Protein AF-A0A5S9PVF8-F1 (afdb_monomer_lite)

Structure (mmCIF, N/CA/C/O backbone):
data_AF-A0A5S9PVF8-F1
#
_entry.id   AF-A0A5S9PVF8-F1
#
loop_
_atom_site.group_PDB
_atom_site.id
_atom_site.type_symbol
_atom_site.label_atom_id
_atom_site.label_alt_id
_atom_site.label_comp_id
_atom_site.label_asym_id
_atom_site.label_entity_id
_atom_site.label_seq_id
_atom_site.pdbx_PDB_ins_code
_atom_site.Cartn_x
_atom_site.Cartn_y
_atom_site.Cartn_z
_atom_site.occupancy
_atom_site.B_iso_or_equiv
_atom_site.auth_seq_id
_atom_site.auth_comp_id
_atom_site.auth_asym_id
_atom_site.auth_atom_id
_atom_site.pdbx_PDB_model_num
ATOM 1 N N . MET A 1 1 ? 5.497 1.275 17.920 1.00 50.91 1 MET A N 1
ATOM 2 C CA . MET A 1 1 ? 6.928 1.281 17.559 1.00 50.91 1 MET A CA 1
ATOM 3 C C . MET A 1 1 ? 7.392 -0.156 17.314 1.00 50.91 1 MET A C 1
ATOM 5 O O . MET A 1 1 ? 8.267 -0.646 17.997 1.00 50.91 1 MET A O 1
ATOM 9 N N . ASP A 1 2 ? 6.759 -0.833 16.354 1.00 61.28 2 ASP A N 1
ATOM 10 C CA . ASP A 1 2 ? 6.980 -2.268 16.042 1.00 61.28 2 ASP A CA 1
ATOM 11 C C . ASP A 1 2 ? 6.635 -2.546 14.566 1.00 61.28 2 ASP A C 1
ATOM 13 O O . ASP A 1 2 ? 7.257 -3.345 13.877 1.00 61.28 2 ASP A O 1
ATOM 17 N N . PHE A 1 3 ? 5.685 -1.766 14.044 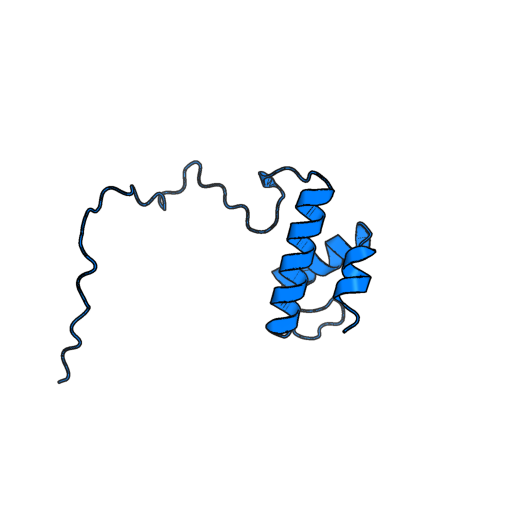1.00 59.09 3 PHE A N 1
ATOM 18 C CA . PHE A 1 3 ? 5.221 -1.841 12.667 1.00 59.09 3 PHE A CA 1
ATOM 19 C C . PHE A 1 3 ? 6.340 -1.662 11.625 1.00 59.09 3 PHE A C 1
ATOM 21 O O . PHE A 1 3 ? 6.446 -2.473 10.718 1.00 59.09 3 PHE A O 1
ATOM 28 N N . GLU A 1 4 ? 7.232 -0.677 11.779 1.00 62.88 4 GLU A N 1
ATOM 29 C CA . GLU A 1 4 ? 8.352 -0.446 10.845 1.00 62.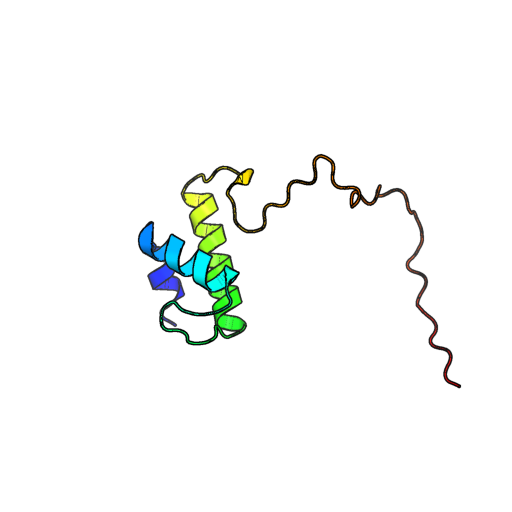88 4 GLU A CA 1
ATOM 30 C C . GLU A 1 4 ? 9.347 -1.617 10.781 1.00 62.88 4 GLU A C 1
ATOM 32 O O . GLU A 1 4 ? 9.887 -1.920 9.717 1.00 62.88 4 GLU A O 1
ATOM 37 N N . GLN A 1 5 ? 9.565 -2.328 11.892 1.00 64.44 5 GLN A N 1
ATOM 38 C CA . GLN A 1 5 ? 10.423 -3.516 11.896 1.00 64.44 5 GLN A CA 1
ATOM 39 C C . GLN A 1 5 ? 9.721 -4.734 11.292 1.00 64.44 5 GLN A C 1
ATOM 41 O O . GLN A 1 5 ? 10.355 -5.500 10.567 1.00 64.44 5 GLN A O 1
ATOM 46 N N . MET A 1 6 ? 8.411 -4.877 11.511 1.00 64.50 6 MET A N 1
ATOM 47 C CA . MET A 1 6 ? 7.603 -5.877 10.806 1.00 64.50 6 MET A CA 1
ATOM 48 C C . MET A 1 6 ? 7.608 -5.634 9.292 1.00 64.50 6 MET A C 1
ATOM 50 O O . MET A 1 6 ? 7.703 -6.582 8.520 1.00 64.50 6 ME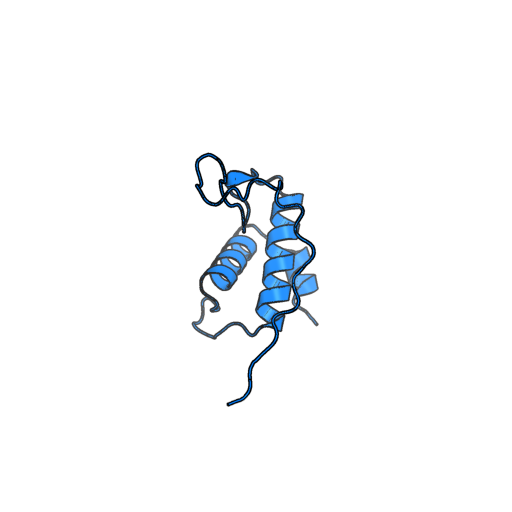T A O 1
ATOM 54 N N . ILE A 1 7 ? 7.568 -4.368 8.868 1.00 62.03 7 ILE A N 1
ATOM 55 C CA . ILE A 1 7 ? 7.669 -3.964 7.460 1.00 62.03 7 ILE A CA 1
ATOM 56 C C . ILE A 1 7 ? 9.032 -4.362 6.874 1.00 62.03 7 ILE A C 1
ATOM 58 O O . ILE A 1 7 ? 9.102 -4.856 5.753 1.00 62.03 7 ILE A O 1
ATOM 62 N N . ALA A 1 8 ? 10.128 -4.217 7.621 1.00 65.94 8 ALA A N 1
ATOM 63 C CA . ALA A 1 8 ? 11.451 -4.637 7.150 1.00 65.94 8 ALA A CA 1
ATOM 64 C C . ALA A 1 8 ? 11.559 -6.159 6.905 1.00 65.94 8 ALA A C 1
ATOM 66 O O . ALA A 1 8 ? 12.391 -6.593 6.106 1.00 65.94 8 ALA A O 1
ATOM 67 N N . GLN A 1 9 ? 10.708 -6.956 7.561 1.00 69.69 9 GLN A N 1
ATOM 68 C CA . GLN A 1 9 ? 10.597 -8.409 7.394 1.00 69.69 9 GLN A CA 1
ATOM 69 C C . GLN A 1 9 ? 9.374 -8.832 6.563 1.00 69.69 9 GLN A C 1
ATOM 71 O O . GLN A 1 9 ? 8.969 -9.990 6.632 1.00 69.69 9 GLN A O 1
ATOM 76 N N . LEU A 1 10 ? 8.784 -7.913 5.787 1.00 74.25 10 LEU A N 1
ATOM 77 C CA . LEU A 1 10 ? 7.643 -8.201 4.919 1.00 74.25 10 LEU A CA 1
ATOM 78 C C . LEU A 1 10 ? 7.934 -9.381 3.987 1.00 74.25 10 LEU A C 1
ATOM 80 O O . LEU A 1 10 ? 8.764 -9.282 3.083 1.00 74.25 10 LEU A O 1
ATOM 84 N N . ASP A 1 11 ? 7.209 -10.473 4.197 1.00 84.31 11 ASP A N 1
ATOM 85 C CA . ASP A 1 11 ? 7.032 -11.529 3.213 1.00 84.31 11 ASP A CA 1
ATOM 86 C C . ASP A 1 11 ? 5.853 -11.191 2.286 1.00 84.31 11 ASP A C 1
ATOM 88 O O . ASP A 1 11 ? 5.017 -10.330 2.590 1.00 84.31 11 ASP A O 1
ATOM 92 N N . ASP A 1 12 ? 5.752 -11.889 1.155 1.00 88.62 12 ASP A N 1
ATOM 93 C CA . ASP A 1 12 ? 4.685 -11.680 0.170 1.00 88.62 12 ASP A CA 1
ATOM 94 C C . ASP A 1 12 ? 3.289 -11.755 0.805 1.00 88.62 12 ASP A C 1
ATOM 96 O O . ASP A 1 12 ? 2.397 -10.980 0.455 1.00 88.62 12 ASP A O 1
ATOM 100 N N . ALA A 1 13 ? 3.082 -12.646 1.782 1.00 89.06 13 ALA A N 1
ATOM 101 C CA . ALA A 1 13 ? 1.789 -12.782 2.444 1.00 89.06 13 ALA A CA 1
ATOM 102 C C . ALA A 1 13 ? 1.453 -11.566 3.319 1.00 89.06 13 ALA A C 1
ATOM 104 O O . ALA A 1 13 ? 0.301 -11.118 3.326 1.00 89.06 13 ALA A O 1
ATOM 105 N N . ALA A 1 14 ? 2.422 -11.016 4.056 1.00 87.12 14 ALA A N 1
ATOM 106 C CA . ALA A 1 14 ? 2.224 -9.779 4.800 1.00 87.12 14 ALA A CA 1
ATOM 107 C C . ALA A 1 14 ? 1.973 -8.589 3.860 1.00 87.12 14 ALA A C 1
ATOM 109 O O . ALA A 1 14 ? 1.072 -7.796 4.140 1.00 87.12 14 ALA A O 1
ATOM 110 N N . TYR A 1 15 ? 2.661 -8.509 2.716 1.00 90.62 15 TYR A N 1
ATOM 111 C CA . TYR A 1 15 ? 2.439 -7.454 1.720 1.00 90.62 15 TYR A CA 1
ATOM 112 C C . TYR A 1 15 ? 0.998 -7.474 1.207 1.00 90.62 15 TYR A C 1
ATOM 114 O O . TYR A 1 15 ? 0.305 -6.457 1.263 1.00 90.62 15 TYR A O 1
ATOM 122 N N . GLN A 1 16 ? 0.499 -8.647 0.808 1.00 90.94 16 GLN A N 1
ATOM 123 C CA . GLN A 1 16 ? -0.871 -8.799 0.310 1.00 90.94 16 GLN A CA 1
ATOM 124 C C . GLN A 1 16 ? -1.919 -8.412 1.363 1.00 90.94 16 GLN A C 1
ATOM 126 O O . GLN A 1 16 ? -2.938 -7.793 1.048 1.00 90.94 16 GLN A O 1
ATOM 131 N N . ARG A 1 17 ? -1.672 -8.738 2.638 1.00 90.62 17 ARG A N 1
ATOM 132 C CA . ARG A 1 17 ? -2.555 -8.349 3.748 1.00 90.62 17 ARG A CA 1
ATOM 133 C C . ARG A 1 17 ? -2.557 -6.837 3.966 1.00 90.62 17 ARG A C 1
ATOM 135 O O . ARG A 1 17 ? -3.632 -6.274 4.156 1.00 90.62 17 ARG A O 1
ATOM 142 N N . LEU A 1 18 ? -1.389 -6.193 3.926 1.00 90.25 18 LEU A N 1
ATOM 143 C CA . LEU A 1 18 ? -1.263 -4.740 4.070 1.00 90.25 18 LEU A CA 1
ATOM 144 C C . LEU A 1 18 ? -1.931 -4.002 2.913 1.00 90.25 18 LEU A C 1
ATOM 146 O O . LEU A 1 18 ? -2.747 -3.116 3.159 1.00 90.25 18 LEU A O 1
ATOM 150 N N . LYS A 1 19 ? -1.655 -4.409 1.669 1.00 91.44 19 LYS A N 1
ATOM 151 C CA . LYS A 1 19 ? -2.276 -3.838 0.467 1.00 91.44 19 LYS A CA 1
ATOM 152 C C . LYS A 1 19 ? -3.798 -3.881 0.569 1.00 91.44 19 LYS A C 1
ATOM 154 O O . LYS A 1 19 ? -4.457 -2.845 0.503 1.00 91.44 19 LYS A O 1
ATOM 159 N N . ARG A 1 20 ? -4.352 -5.054 0.887 1.00 93.00 20 ARG A N 1
ATOM 160 C CA . ARG A 1 20 ? -5.799 -5.231 1.063 1.00 93.00 20 ARG A CA 1
ATOM 161 C C . ARG A 1 20 ? -6.374 -4.390 2.203 1.00 93.00 20 ARG A C 1
ATOM 163 O O . ARG A 1 20 ? -7.474 -3.853 2.082 1.00 93.00 20 ARG A O 1
ATOM 170 N N . ALA A 1 21 ? -5.651 -4.273 3.315 1.00 93.00 21 ALA A N 1
ATOM 171 C CA . ALA A 1 21 ? -6.098 -3.474 4.448 1.00 93.00 21 ALA A CA 1
ATOM 172 C C . ALA A 1 21 ? -6.159 -1.975 4.115 1.00 93.00 21 ALA A C 1
ATOM 174 O O . ALA A 1 21 ? -7.090 -1.294 4.544 1.00 93.00 21 ALA A O 1
ATOM 175 N N . VAL A 1 22 ? -5.215 -1.473 3.313 1.00 92.31 22 VAL A N 1
ATOM 176 C CA . VAL A 1 22 ? -5.186 -0.083 2.832 1.00 92.31 22 VAL A CA 1
ATOM 177 C C . VAL A 1 22 ? -6.300 0.192 1.817 1.00 92.31 22 VAL A C 1
ATOM 179 O O . VAL A 1 22 ? -6.934 1.244 1.898 1.00 92.31 22 VAL A O 1
ATOM 182 N N . GLU A 1 23 ? -6.576 -0.746 0.908 1.00 91.31 23 GLU A N 1
ATOM 183 C CA . GLU A 1 23 ? -7.660 -0.646 -0.084 1.00 91.31 23 GLU A CA 1
ATOM 184 C C . GLU A 1 23 ? -9.047 -0.588 0.575 1.00 91.31 23 GLU A C 1
ATOM 186 O O . GLU A 1 23 ? -9.892 0.221 0.194 1.00 91.31 23 GLU A O 1
ATOM 191 N N . ILE A 1 24 ? -9.281 -1.432 1.586 1.00 93.50 24 ILE A N 1
ATOM 192 C CA . ILE A 1 24 ? -10.582 -1.555 2.267 1.00 93.50 24 ILE A CA 1
ATOM 193 C C . ILE A 1 24 ? -10.703 -0.575 3.451 1.00 93.50 24 ILE A C 1
ATOM 195 O O . ILE A 1 24 ? -11.806 -0.272 3.909 1.00 93.50 24 ILE A O 1
ATOM 199 N N . GLY A 1 25 ? -9.579 -0.088 3.980 1.00 92.38 25 GLY A N 1
ATOM 200 C CA . GLY A 1 25 ? -9.521 0.710 5.209 1.00 92.38 25 GLY A CA 1
ATOM 201 C C . GLY A 1 25 ? -9.779 -0.101 6.485 1.00 92.38 25 GLY A C 1
ATOM 202 O O . GLY A 1 25 ? -10.162 0.466 7.512 1.00 92.38 25 GLY A O 1
ATOM 203 N N . LYS A 1 26 ? -9.613 -1.430 6.436 1.00 94.00 26 LYS A N 1
ATOM 204 C CA . LYS A 1 26 ? -9.853 -2.344 7.563 1.00 94.00 26 LYS A CA 1
ATOM 205 C C . LYS A 1 26 ? -8.819 -3.459 7.615 1.00 94.00 26 LYS A C 1
ATOM 207 O O . LYS A 1 26 ? -8.449 -4.019 6.589 1.00 94.00 26 LYS A O 1
ATOM 212 N N . TRP A 1 27 ? -8.419 -3.831 8.823 1.00 91.31 27 TRP A N 1
ATOM 213 C CA . TRP A 1 27 ? -7.617 -5.016 9.083 1.00 91.31 27 TRP A CA 1
ATOM 214 C C . TRP A 1 27 ? -8.393 -6.298 8.724 1.00 91.31 27 TRP A C 1
ATOM 216 O O . TRP A 1 27 ? -9.627 -6.293 8.735 1.00 91.31 27 TRP A O 1
ATOM 226 N N . PRO A 1 28 ? -7.703 -7.425 8.461 1.00 85.75 28 PRO A N 1
ATOM 227 C CA . PRO A 1 28 ? -8.346 -8.712 8.174 1.00 85.75 28 PRO A CA 1
ATOM 228 C C . PRO A 1 28 ? -9.286 -9.205 9.280 1.00 85.75 28 PRO A C 1
ATOM 230 O O . PRO A 1 28 ? -10.178 -10.004 9.016 1.00 85.75 28 PRO A O 1
ATOM 233 N N . ASP A 1 29 ? -9.097 -8.730 10.512 1.00 90.25 29 ASP A N 1
ATOM 234 C CA . ASP A 1 29 ? -9.955 -9.058 11.649 1.00 90.25 29 ASP A CA 1
ATOM 235 C C . ASP A 1 29 ? -11.199 -8.151 11.761 1.00 90.25 29 ASP A C 1
ATOM 237 O O . ASP A 1 29 ? -12.014 -8.316 12.664 1.00 90.25 29 ASP A O 1
ATOM 241 N N . GLY A 1 30 ? -11.363 -7.199 10.838 1.00 90.00 30 GLY A N 1
ATOM 242 C CA . GLY A 1 30 ? -12.514 -6.303 10.749 1.00 90.00 30 GLY A CA 1
ATOM 243 C C . GLY A 1 30 ? -12.347 -4.961 11.463 1.00 90.00 30 GLY A C 1
ATOM 244 O O . GLY A 1 30 ? -13.212 -4.093 11.306 1.00 90.00 30 GLY A O 1
ATOM 245 N N . ARG A 1 31 ? -11.249 -4.740 12.201 1.00 93.06 31 ARG A N 1
ATOM 246 C CA . ARG A 1 31 ? -10.956 -3.433 12.815 1.00 93.06 31 ARG A CA 1
ATOM 247 C C . ARG A 1 31 ? -10.682 -2.376 11.752 1.00 93.06 31 ARG A C 1
ATOM 249 O O . ARG A 1 31 ? -10.028 -2.649 10.752 1.00 93.06 31 ARG A O 1
ATOM 256 N N . VAL A 1 32 ? -11.145 -1.153 11.989 1.00 94.00 32 VAL A N 1
ATOM 257 C CA . VAL A 1 32 ? -10.864 -0.005 11.113 1.00 94.00 32 VAL A CA 1
ATOM 258 C C . VAL A 1 32 ? -9.395 0.397 11.247 1.00 94.00 32 VAL A C 1
ATOM 260 O O . VAL A 1 32 ? -8.865 0.424 12.359 1.00 94.00 32 VAL A O 1
ATOM 263 N N . LEU A 1 33 ? -8.745 0.708 10.125 1.00 91.69 33 LEU A N 1
ATOM 264 C CA . LEU A 1 33 ? -7.413 1.309 10.132 1.00 91.69 33 LEU A CA 1
ATOM 265 C C . LEU A 1 33 ? -7.502 2.760 10.612 1.00 91.69 33 LEU A C 1
ATOM 267 O O . LEU A 1 33 ? -8.281 3.544 10.066 1.00 91.69 33 LEU A O 1
ATOM 271 N N . SER A 1 34 ? -6.675 3.144 11.585 1.00 93.88 34 SER A N 1
ATOM 272 C CA . SER A 1 34 ? -6.488 4.568 11.883 1.00 93.88 34 SER A CA 1
ATOM 273 C C . SER A 1 34 ? -5.759 5.273 10.732 1.00 93.88 34 SER A C 1
ATOM 275 O O . SER A 1 34 ? -5.114 4.625 9.907 1.00 93.88 34 SER A O 1
ATOM 277 N N . ASN A 1 35 ? -5.827 6.606 10.682 1.00 91.81 35 ASN A N 1
ATOM 278 C CA . ASN A 1 35 ? -5.105 7.377 9.665 1.00 91.81 35 ASN A CA 1
ATOM 279 C C . ASN A 1 35 ? -3.590 7.144 9.736 1.00 91.81 35 ASN A C 1
ATOM 281 O O . ASN A 1 35 ? -2.998 6.820 8.712 1.00 91.81 35 ASN A O 1
ATOM 285 N N . ASP A 1 36 ? -2.987 7.193 10.928 1.00 90.69 36 ASP A N 1
ATOM 286 C CA . ASP A 1 36 ? -1.552 6.918 11.097 1.00 90.69 36 ASP A CA 1
ATOM 287 C C . ASP A 1 36 ? -1.181 5.496 10.649 1.00 90.69 36 ASP A C 1
ATOM 289 O O . ASP A 1 36 ? -0.169 5.277 9.986 1.00 90.69 36 ASP A O 1
ATOM 293 N N . GLN A 1 37 ? -2.028 4.509 10.967 1.00 89.88 37 GLN A N 1
ATOM 294 C CA . GLN A 1 37 ? -1.823 3.127 10.530 1.00 89.88 37 GLN A CA 1
ATOM 295 C C . GLN A 1 37 ? -1.928 2.994 9.014 1.00 89.88 37 GLN A C 1
ATOM 297 O O . GLN A 1 37 ? -1.164 2.244 8.411 1.00 89.88 37 GLN A O 1
ATOM 302 N N . ARG A 1 38 ? -2.869 3.707 8.393 1.00 90.25 38 ARG A N 1
ATOM 303 C CA . ARG A 1 38 ? -3.050 3.728 6.942 1.00 90.25 38 ARG A CA 1
ATOM 304 C C . ARG A 1 38 ? -1.858 4.345 6.242 1.00 90.25 38 ARG A C 1
ATOM 306 O O . ARG A 1 38 ? -1.393 3.765 5.267 1.00 90.25 38 ARG A O 1
ATOM 313 N N . GLU A 1 39 ? -1.357 5.461 6.746 1.00 91.44 39 GLU A N 1
ATOM 314 C CA . GLU A 1 39 ? -0.174 6.117 6.201 1.00 91.44 39 GLU A CA 1
ATOM 315 C C . GLU A 1 39 ? 1.052 5.204 6.285 1.00 91.44 39 GLU A C 1
ATOM 317 O O . GLU A 1 39 ? 1.665 4.908 5.259 1.00 91.44 39 GLU A O 1
ATOM 322 N N . ALA A 1 40 ? 1.342 4.660 7.470 1.00 89.31 40 ALA A N 1
ATOM 323 C CA . ALA A 1 40 ? 2.465 3.746 7.658 1.00 89.31 40 ALA A CA 1
ATOM 324 C C . ALA A 1 40 ? 2.337 2.477 6.792 1.00 89.31 40 ALA A C 1
ATOM 326 O O 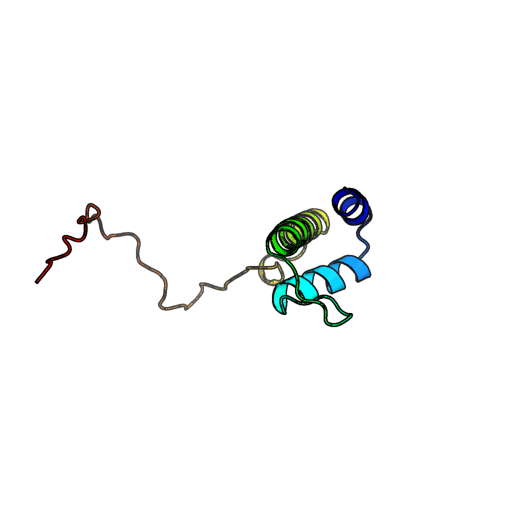. ALA A 1 40 ? 3.315 2.011 6.207 1.00 89.31 40 ALA A O 1
ATOM 327 N N . SER A 1 41 ? 1.126 1.922 6.669 1.00 89.56 41 SER A N 1
ATOM 328 C CA . SER A 1 41 ? 0.870 0.738 5.834 1.00 89.56 41 SER A CA 1
ATOM 329 C C . SER A 1 41 ? 1.044 1.038 4.348 1.00 89.56 41 SER A C 1
ATOM 331 O O . SER A 1 41 ? 1.582 0.214 3.615 1.00 89.56 41 SER A O 1
ATOM 333 N N . LEU A 1 42 ? 0.615 2.214 3.892 1.00 91.38 42 LEU A N 1
ATOM 334 C CA . LEU A 1 42 ? 0.777 2.627 2.503 1.00 91.38 42 LEU A CA 1
ATOM 335 C C . LEU A 1 42 ? 2.256 2.826 2.155 1.00 91.38 42 LEU A C 1
ATOM 337 O O . LEU A 1 42 ? 2.713 2.322 1.132 1.00 91.38 42 LEU A O 1
ATOM 341 N N . GLN A 1 43 ? 3.019 3.495 3.023 1.00 91.06 43 GLN A N 1
ATOM 342 C CA . GLN A 1 43 ? 4.465 3.665 2.844 1.00 91.06 43 GLN A CA 1
ATOM 343 C C . GLN A 1 43 ? 5.183 2.311 2.740 1.00 91.06 43 GLN A C 1
ATOM 345 O O . GLN A 1 43 ? 6.026 2.122 1.865 1.00 91.06 43 GLN A O 1
ATOM 350 N N . ALA A 1 44 ? 4.798 1.343 3.575 1.00 89.06 44 ALA A N 1
ATOM 351 C CA . ALA A 1 44 ? 5.328 -0.017 3.539 1.00 89.06 44 ALA A CA 1
ATOM 352 C C . ALA A 1 44 ? 5.053 -0.749 2.222 1.00 89.06 44 ALA A C 1
ATOM 354 O O . ALA A 1 44 ? 5.955 -1.358 1.649 1.00 89.06 44 ALA A O 1
ATOM 355 N N . VAL A 1 45 ? 3.807 -0.686 1.744 1.00 91.12 45 VAL A N 1
ATOM 356 C CA . VAL A 1 45 ? 3.372 -1.299 0.481 1.00 91.12 45 VAL A CA 1
ATOM 357 C C . VAL A 1 45 ? 4.186 -0.737 -0.683 1.00 91.12 45 VAL A C 1
ATOM 359 O O . VAL A 1 45 ? 4.730 -1.508 -1.470 1.00 91.12 45 VAL A O 1
ATOM 362 N N . ILE A 1 46 ? 4.348 0.587 -0.744 1.00 90.50 46 ILE A N 1
ATOM 363 C CA . ILE A 1 46 ? 5.131 1.256 -1.791 1.00 90.50 46 ILE A CA 1
ATOM 364 C C . ILE A 1 46 ? 6.608 0.843 -1.719 1.00 90.50 46 ILE A C 1
ATOM 366 O O . ILE A 1 46 ? 7.198 0.479 -2.736 1.00 90.50 46 ILE A O 1
ATOM 370 N N . ALA A 1 47 ? 7.210 0.850 -0.526 1.00 89.69 47 ALA A N 1
ATOM 371 C CA . ALA A 1 47 ? 8.610 0.467 -0.345 1.00 89.69 47 ALA A CA 1
ATOM 372 C C . ALA A 1 47 ? 8.873 -0.991 -0.761 1.00 89.69 47 ALA A C 1
ATOM 374 O O . ALA A 1 47 ? 9.884 -1.280 -1.406 1.00 89.69 47 ALA A O 1
ATOM 375 N N . TYR A 1 48 ? 7.954 -1.903 -0.432 1.00 90.00 48 TYR A N 1
ATOM 376 C CA . TYR A 1 48 ? 8.030 -3.296 -0.859 1.00 90.00 48 TYR A CA 1
ATOM 377 C C . TYR A 1 48 ? 7.907 -3.424 -2.386 1.00 90.00 48 TYR A C 1
ATOM 379 O O . TYR A 1 48 ? 8.737 -4.085 -3.001 1.00 90.00 48 TYR A O 1
ATOM 387 N N . GLU A 1 49 ? 6.941 -2.754 -3.023 1.00 91.44 49 GLU A N 1
ATOM 388 C CA . GLU A 1 49 ? 6.757 -2.797 -4.485 1.00 91.44 49 GLU A CA 1
ATOM 389 C C . GLU A 1 49 ? 7.986 -2.289 -5.251 1.00 91.44 49 GLU A C 1
ATOM 391 O O . GLU A 1 49 ? 8.346 -2.850 -6.288 1.00 91.44 49 GLU A O 1
ATOM 396 N N . MET A 1 50 ? 8.655 -1.256 -4.728 1.00 88.69 50 MET A N 1
ATOM 397 C CA . MET A 1 50 ? 9.910 -0.745 -5.287 1.00 88.69 50 MET A CA 1
ATOM 398 C C . MET A 1 50 ? 11.060 -1.745 -5.145 1.00 88.69 50 MET A C 1
ATOM 400 O O . MET A 1 50 ? 11.857 -1.885 -6.069 1.00 88.69 50 MET A O 1
ATOM 404 N N . LYS A 1 51 ? 11.154 -2.434 -4.002 1.00 88.00 51 LYS A N 1
ATOM 405 C CA . LYS A 1 51 ? 12.202 -3.429 -3.731 1.00 88.00 51 LYS A CA 1
ATOM 406 C C . LYS A 1 51 ? 12.013 -4.713 -4.542 1.00 88.00 51 LYS A C 1
ATOM 408 O O . LYS A 1 51 ? 12.999 -5.297 -4.975 1.00 88.00 51 LYS A O 1
ATOM 413 N N . SER A 1 52 ? 10.770 -5.147 -4.720 1.00 87.19 52 SER A N 1
ATOM 414 C CA . SER A 1 52 ? 10.408 -6.400 -5.394 1.00 87.19 52 SER A CA 1
ATOM 415 C C . SER A 1 52 ? 10.207 -6.238 -6.906 1.00 87.19 52 SER A C 1
ATOM 417 O O . SER A 1 52 ? 9.725 -7.161 -7.553 1.00 87.19 52 SER A O 1
ATOM 419 N N . GLU A 1 53 ? 10.544 -5.067 -7.462 1.00 87.44 53 GLU A N 1
ATOM 420 C CA . GLU A 1 53 ? 10.442 -4.742 -8.893 1.00 87.44 53 GLU A CA 1
ATOM 421 C C . GLU A 1 53 ? 9.053 -5.017 -9.500 1.00 87.44 53 GLU A C 1
ATOM 423 O O . GLU A 1 53 ? 8.924 -5.429 -10.652 1.00 87.44 53 GLU A O 1
ATOM 428 N N . VAL A 1 54 ? 7.988 -4.741 -8.739 1.00 88.12 54 VAL A N 1
ATOM 429 C CA . VAL A 1 54 ? 6.606 -4.893 -9.220 1.00 88.12 54 VAL A CA 1
ATOM 430 C C . VAL A 1 54 ? 6.385 -3.973 -10.424 1.00 88.12 54 VAL A C 1
ATOM 432 O O . VAL A 1 54 ? 6.793 -2.800 -10.403 1.00 88.12 54 VAL A O 1
ATOM 435 N N . ALA A 1 55 ? 5.743 -4.495 -11.473 1.00 91.44 55 ALA A N 1
ATOM 436 C CA . ALA A 1 55 ? 5.471 -3.751 -12.696 1.00 91.44 55 ALA A CA 1
ATOM 437 C C . ALA A 1 55 ? 4.624 -2.507 -12.398 1.00 91.44 55 ALA A C 1
ATOM 439 O O . ALA A 1 55 ? 3.710 -2.547 -11.578 1.00 91.44 55 ALA A O 1
ATOM 440 N N . THR A 1 56 ? 4.922 -1.380 -13.052 1.00 86.38 56 THR A N 1
ATOM 441 C CA . THR A 1 56 ? 4.303 -0.078 -12.743 1.00 86.38 56 THR A CA 1
ATOM 442 C C . THR A 1 56 ? 2.775 -0.113 -12.773 1.00 86.38 56 THR A C 1
ATOM 444 O O . THR A 1 56 ? 2.144 0.516 -11.933 1.00 86.38 56 THR A O 1
ATOM 447 N N . ASN A 1 57 ? 2.189 -0.879 -13.694 1.00 89.62 57 ASN 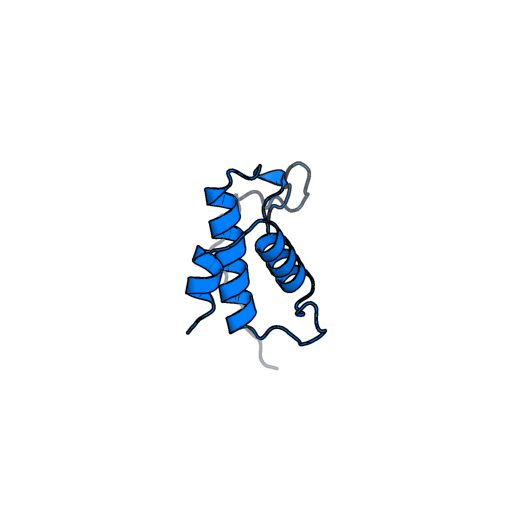A N 1
ATOM 448 C CA . ASN A 1 57 ? 0.743 -1.043 -13.838 1.00 89.62 57 ASN A CA 1
ATOM 449 C C . ASN A 1 57 ? 0.083 -1.871 -12.719 1.00 89.62 57 ASN A C 1
ATOM 451 O O . ASN A 1 57 ? -1.135 -1.835 -12.576 1.00 89.62 57 ASN A O 1
ATOM 455 N N . GLU A 1 58 ? 0.863 -2.616 -11.938 1.00 89.31 58 GLU A N 1
ATOM 456 C CA . GLU A 1 58 ? 0.395 -3.431 -10.808 1.00 89.31 58 GLU A CA 1
ATOM 457 C C . GLU A 1 58 ? 0.649 -2.758 -9.448 1.00 89.31 58 GLU A C 1
ATOM 459 O O . GLU A 1 58 ? 0.190 -3.244 -8.402 1.00 89.31 58 GLU A O 1
ATOM 464 N N . ARG A 1 59 ? 1.373 -1.630 -9.456 1.00 91.38 59 ARG A N 1
ATOM 465 C CA . ARG A 1 59 ? 1.702 -0.864 -8.254 1.00 91.38 59 ARG A CA 1
ATOM 466 C C . ARG A 1 59 ? 0.477 -0.195 -7.659 1.00 91.38 59 ARG A C 1
ATOM 468 O O . ARG A 1 59 ? -0.443 0.249 -8.349 1.00 91.38 59 ARG A O 1
ATOM 475 N N . THR A 1 60 ? 0.496 -0.080 -6.343 1.00 89.62 60 THR A N 1
ATOM 476 C CA . THR A 1 60 ? -0.548 0.597 -5.588 1.00 89.62 60 THR A CA 1
ATOM 477 C C . THR A 1 60 ? -0.591 2.078 -5.967 1.00 89.62 60 THR A C 1
ATOM 479 O O . THR A 1 60 ? 0.430 2.761 -5.982 1.00 89.62 60 THR A O 1
ATOM 482 N N . GLY A 1 61 ? -1.789 2.581 -6.279 1.00 85.88 61 GLY A N 1
ATOM 483 C CA . GLY A 1 61 ? -1.992 3.970 -6.704 1.00 85.88 61 GLY A CA 1
ATOM 484 C C . GLY A 1 61 ? -1.683 4.247 -8.179 1.00 85.88 61 GLY A C 1
ATOM 485 O O . GLY A 1 61 ? -1.773 5.400 -8.594 1.00 85.88 61 GLY A O 1
ATOM 486 N N . PHE A 1 62 ? -1.353 3.227 -8.980 1.00 88.88 62 PHE A N 1
ATOM 487 C CA . PHE A 1 62 ? -1.257 3.392 -10.427 1.00 88.88 62 PHE A CA 1
ATOM 488 C C . PHE A 1 62 ? -2.627 3.731 -11.023 1.00 88.88 62 PHE A C 1
ATOM 490 O O . PHE A 1 62 ? -3.621 3.046 -10.779 1.00 88.88 62 PHE A O 1
ATOM 497 N N . VAL A 1 63 ? -2.665 4.789 -11.829 1.00 84.69 63 VAL A N 1
ATOM 498 C CA . VAL A 1 63 ? -3.831 5.187 -12.615 1.00 84.69 63 VAL A CA 1
ATOM 499 C C . VAL A 1 63 ? -3.381 5.235 -14.064 1.00 84.69 63 VAL A C 1
ATOM 501 O O . VAL A 1 63 ? -2.483 6.008 -14.404 1.00 84.69 63 VAL A O 1
ATOM 504 N N . ASP A 1 64 ? -3.991 4.403 -14.909 1.00 83.75 64 ASP A N 1
ATOM 505 C CA . ASP A 1 64 ? -3.741 4.472 -16.342 1.00 83.75 64 ASP A CA 1
ATOM 506 C C . ASP A 1 64 ? -4.418 5.722 -16.908 1.00 83.75 64 ASP A C 1
ATOM 508 O O . ASP A 1 64 ? -5.642 5.817 -17.028 1.00 83.75 64 ASP A O 1
ATOM 512 N N . MET A 1 65 ? -3.597 6.720 -17.210 1.00 76.94 65 MET A N 1
ATOM 513 C CA . MET A 1 65 ? -4.066 7.962 -17.810 1.00 76.94 65 MET A CA 1
ATOM 514 C C . MET A 1 65 ? -4.238 7.817 -19.327 1.00 76.94 65 MET A C 1
ATOM 516 O O . MET A 1 65 ? -4.845 8.692 -19.942 1.00 76.94 65 MET A O 1
ATOM 520 N N . ALA A 1 66 ? -3.783 6.715 -19.943 1.00 67.94 66 ALA A N 1
ATOM 521 C CA . ALA A 1 66 ? -3.922 6.490 -21.376 1.00 67.94 66 ALA A CA 1
ATOM 522 C C . ALA A 1 66 ? -5.408 6.381 -21.763 1.00 67.94 66 ALA A C 1
ATOM 524 O O . ALA A 1 66 ? -6.063 5.359 -21.577 1.00 67.94 66 ALA A O 1
ATOM 525 N N . GLY A 1 67 ? -5.953 7.474 -22.301 1.00 64.62 67 GLY A N 1
ATOM 526 C CA . GLY A 1 67 ? -7.355 7.580 -22.720 1.00 64.62 67 GLY A CA 1
ATOM 527 C C . GLY A 1 67 ? -8.299 8.200 -21.686 1.00 64.62 67 GLY A C 1
ATOM 528 O O . GLY A 1 67 ? -9.487 8.348 -21.970 1.00 64.62 67 GLY A O 1
ATOM 529 N N . SER A 1 68 ? -7.801 8.609 -20.517 1.00 63.44 68 SER A N 1
ATOM 530 C CA . SER A 1 68 ? -8.610 9.338 -19.540 1.00 63.44 68 SER A CA 1
ATOM 531 C C . SER A 1 68 ? -8.827 10.782 -20.004 1.00 63.44 68 SER A C 1
ATOM 533 O O . SER A 1 68 ? -7.876 11.540 -20.175 1.00 63.44 68 SER A O 1
ATOM 535 N N . SER A 1 69 ? -10.086 11.214 -20.135 1.00 61.75 69 SER A N 1
ATOM 536 C CA . SER A 1 69 ? -10.452 12.617 -20.423 1.00 61.75 69 SER A CA 1
ATOM 537 C C . SER A 1 69 ? -10.080 13.595 -19.296 1.00 61.75 69 SER A C 1
ATOM 539 O O . SER A 1 69 ? -10.331 14.789 -19.407 1.00 61.75 69 SER A O 1
ATOM 541 N N . CYS A 1 70 ? -9.510 13.085 -18.201 1.00 54.53 70 CYS A N 1
ATOM 542 C CA . CYS A 1 70 ? -8.937 13.844 -17.092 1.00 54.53 70 CYS A CA 1
ATOM 543 C C . CYS A 1 70 ? -7.464 14.229 -17.323 1.00 54.53 70 CYS A C 1
ATOM 545 O O . CYS A 1 70 ? -6.783 14.615 -16.373 1.00 54.53 70 CYS A O 1
ATOM 547 N N . HIS A 1 71 ? -6.956 14.143 -18.556 1.00 51.19 71 HIS A N 1
ATOM 548 C CA . HIS A 1 71 ? -5.800 14.940 -18.947 1.00 51.19 71 HIS A CA 1
ATOM 549 C C . HIS A 1 71 ? -6.220 16.410 -18.913 1.00 51.19 71 HIS A C 1
ATOM 551 O O . HIS A 1 71 ? -6.773 16.939 -19.869 1.00 51.19 71 HIS A O 1
ATOM 557 N N . SER A 1 72 ? -6.002 17.078 -17.783 1.00 58.25 72 SER A N 1
ATOM 558 C CA . SER A 1 72 ? -5.892 18.528 -17.806 1.00 58.25 72 SER A CA 1
ATOM 559 C C . SER A 1 72 ? -4.651 18.844 -18.633 1.00 58.25 72 SER A C 1
ATOM 561 O O . SER A 1 72 ? -3.532 18.710 -18.133 1.00 58.25 72 SER A O 1
ATOM 563 N N . ASP A 1 73 ? -4.845 19.185 -19.907 1.00 52.09 73 ASP A N 1
ATOM 564 C CA . ASP A 1 73 ? -3.851 19.898 -20.695 1.00 52.09 73 ASP A CA 1
ATOM 565 C C . ASP A 1 73 ? -3.362 21.069 -19.842 1.00 52.09 73 ASP A C 1
ATOM 567 O O . ASP A 1 73 ? -4.109 21.998 -19.528 1.00 52.09 73 ASP A O 1
ATOM 571 N N . ALA A 1 74 ? -2.116 20.980 -19.386 1.00 52.62 74 ALA A N 1
ATOM 572 C CA . ALA A 1 74 ? -1.474 22.002 -18.577 1.00 52.62 74 ALA A CA 1
ATOM 573 C C . ALA A 1 74 ? -1.074 23.202 -19.454 1.00 52.62 74 ALA A C 1
ATOM 575 O O . ALA A 1 74 ? 0.085 23.598 -19.482 1.00 52.62 74 ALA A O 1
ATOM 576 N N . GLU A 1 75 ? -2.043 23.780 -20.162 1.00 48.69 75 GLU A N 1
ATOM 577 C CA . GLU A 1 75 ? -1.956 25.090 -20.811 1.00 48.69 75 GLU A CA 1
ATOM 578 C C . GLU A 1 75 ? -3.119 25.995 -20.371 1.00 48.69 75 GLU A C 1
ATOM 580 O O . GLU A 1 75 ? -3.751 26.671 -21.176 1.00 48.69 75 GLU A O 1
ATOM 585 N N . HIS A 1 76 ? -3.400 26.046 -19.067 1.00 44.53 76 HIS A N 1
ATOM 586 C CA . HIS A 1 76 ? -4.060 27.215 -18.485 1.00 44.53 76 HIS A CA 1
ATOM 587 C C . HIS A 1 76 ? -3.047 27.985 -17.643 1.00 44.53 76 HIS A C 1
ATOM 589 O O . HIS A 1 76 ? -2.836 27.734 -16.458 1.00 44.53 76 HIS A O 1
ATOM 595 N N . GLY A 1 77 ? -2.391 28.937 -18.307 1.00 49.66 77 GLY A N 1
ATOM 596 C CA . GLY A 1 77 ? -1.739 30.067 -17.662 1.00 49.66 77 GLY A CA 1
ATOM 597 C C . GLY A 1 77 ? -2.784 31.015 -17.081 1.00 49.66 77 GLY A C 1
ATOM 598 O O . GLY A 1 77 ? -2.945 32.130 -17.566 1.00 49.66 77 GLY A O 1
ATOM 599 N N . GLU A 1 78 ? -3.507 30.574 -16.058 1.00 53.06 78 GLU A N 1
ATOM 600 C CA . GLU A 1 78 ? -4.350 31.443 -15.250 1.00 53.06 78 GLU A CA 1
ATOM 601 C C . GLU A 1 78 ? -3.790 31.483 -13.827 1.00 53.06 78 GLU A C 1
ATOM 603 O O . GLU A 1 78 ? -3.731 30.483 -13.112 1.00 53.06 78 GLU A O 1
ATOM 608 N N . GLU A 1 79 ? -3.296 32.665 -13.445 1.00 57.22 79 GLU A N 1
ATOM 609 C CA . GLU A 1 79 ? -3.010 33.011 -12.055 1.00 57.22 79 GLU A CA 1
ATOM 610 C C . GLU A 1 79 ? -4.175 32.534 -11.175 1.00 57.22 79 GLU A C 1
ATOM 612 O O . GLU A 1 79 ? -5.329 32.763 -11.549 1.00 57.22 79 GLU A O 1
ATOM 617 N N . PRO A 1 80 ? -3.921 31.902 -10.013 1.00 60.47 80 PRO A N 1
ATOM 618 C CA . PRO A 1 80 ? -4.991 31.413 -9.159 1.00 60.47 80 PRO A CA 1
ATOM 619 C C . PRO A 1 80 ? -5.861 32.595 -8.726 1.00 60.47 80 PRO A C 1
ATOM 621 O O . PRO A 1 80 ? -5.504 33.353 -7.821 1.00 60.47 80 PRO A O 1
ATOM 624 N N . THR A 1 81 ? -7.016 32.777 -9.371 1.00 62.44 81 THR A N 1
ATOM 625 C CA . THR A 1 81 ? -7.948 33.825 -8.973 1.00 62.44 81 THR A CA 1
ATOM 626 C C . THR A 1 81 ? -8.496 33.454 -7.606 1.00 62.44 81 THR A C 1
ATOM 628 O O . THR A 1 81 ? -9.304 32.535 -7.468 1.00 62.44 81 THR A O 1
ATOM 631 N N . ILE A 1 82 ? -8.019 34.165 -6.585 1.00 75.44 82 ILE A N 1
ATOM 632 C CA . ILE A 1 82 ? -8.488 34.056 -5.206 1.00 75.44 82 ILE A CA 1
ATOM 633 C C . ILE A 1 82 ? -10.014 34.191 -5.209 1.00 75.44 82 ILE A C 1
ATOM 635 O O . ILE A 1 82 ? -10.558 35.249 -5.536 1.00 75.44 82 ILE A O 1
ATOM 639 N N . LEU A 1 83 ? -10.700 33.109 -4.833 1.00 71.75 83 LEU A N 1
ATOM 640 C CA . LEU A 1 83 ? -12.155 33.066 -4.740 1.00 71.75 83 LEU A CA 1
ATOM 641 C C . LEU A 1 83 ? -12.623 34.090 -3.699 1.00 71.75 83 LEU A C 1
ATOM 643 O O . LEU A 1 83 ? -12.409 33.922 -2.496 1.00 71.75 83 LEU A O 1
ATOM 647 N N . LYS A 1 84 ? -13.263 35.171 -4.155 1.00 69.69 84 LYS A N 1
ATOM 648 C CA . LYS A 1 84 ? -13.880 36.152 -3.260 1.00 69.69 84 LYS A CA 1
ATOM 649 C C . LYS A 1 84 ? -15.263 35.671 -2.847 1.00 69.69 84 LYS A C 1
ATOM 651 O O . LYS A 1 84 ? -16.222 35.753 -3.610 1.00 69.69 84 LYS A O 1
ATOM 656 N N . TRP A 1 85 ? -15.348 35.196 -1.612 1.00 66.50 85 TRP A N 1
ATOM 657 C CA . TRP A 1 85 ? -16.603 34.871 -0.950 1.00 66.50 85 TRP A CA 1
ATOM 658 C C . TRP A 1 85 ? -17.423 36.151 -0.779 1.00 66.50 85 TRP A C 1
ATOM 660 O O . TRP A 1 85 ? -16.955 37.130 -0.194 1.00 66.50 85 TRP A O 1
ATOM 670 N N . LYS A 1 86 ? -18.643 36.160 -1.318 1.00 64.19 86 LYS A N 1
ATOM 671 C CA . LYS A 1 86 ? -19.591 37.259 -1.141 1.00 64.19 86 LYS A CA 1
ATOM 672 C C . LYS A 1 86 ? -20.502 36.884 0.027 1.00 64.19 86 LYS A C 1
ATOM 674 O O . LYS A 1 86 ? -21.414 36.083 -0.147 1.00 64.19 86 LYS A O 1
ATOM 679 N N . ASN A 1 87 ? -20.217 37.414 1.216 1.00 55.50 87 ASN A N 1
ATOM 680 C CA . ASN A 1 87 ? -21.165 37.333 2.326 1.00 55.50 87 ASN A CA 1
ATOM 681 C C . ASN A 1 87 ? -22.420 38.137 1.959 1.00 55.50 87 ASN A C 1
ATOM 683 O O . ASN A 1 87 ? -22.303 39.276 1.498 1.00 55.50 87 ASN A O 1
ATOM 687 N N . GLY A 1 88 ? -23.583 37.502 2.117 1.00 61.84 88 GLY A N 1
ATOM 688 C CA . GLY A 1 88 ? -24.898 38.141 2.056 1.00 61.84 88 GLY A CA 1
ATOM 689 C C . GLY A 1 88 ? -25.261 38.824 3.363 1.00 61.84 88 GLY A C 1
ATOM 690 O O . GLY A 1 88 ? -24.698 38.424 4.409 1.00 61.84 88 GLY A O 1
#

Secondary structure (DSSP, 8-state):
--HHHHHHT--HHHHHHHHHHHHHTB-TTSPBPPHHHHHHHHHHHHHHHHHTT--GGGSTT----TT-TT---S--------------

InterPro domains:
  IPR009749 Protein of unknown function DUF1315 [PF07023] (4-77)

Sequence (88 aa):
MDFEQMIAQLDDAAYQRLKRA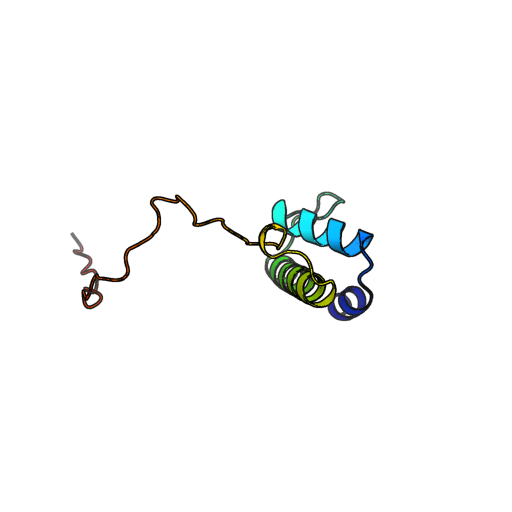VEIGKWPDGRVLSNDQREASLQAVIAYEMKSEVATNERTGFVDMAGSSCHSDAEHGEEPTILKWKNG

Foldseek 3Di:
DCLVVVLVVDDPVNLVQLLVCLVVQAHPVGHGQDPVRSVSSLVSNQVVCVVVVPDLCPGDPDDPCVPPPPPPPPPPPDDPDPDDDDDD

pLDDT: mean 78.86, std 15.0, range [44.53, 94.0]

Organism: NCBI:txid2029982

Radius of gyration: 19.07 Å; chains: 1; bounding box: 37×51×40 Å